Protein AF-A0A914JG99-F1 (afdb_monomer_lite)

Radius of gyration: 20.1 Å; chains: 1; bounding box: 53×36×48 Å

pLDDT: mean 73.22, std 22.07, range [35.34, 98.25]

Foldseek 3Di:
DPPQQLLADLAARPPDDPPDDPPLPFQPPPVPQDDDDDDDPCVPVNVVSCVPPNDDDPPPSGSYPRPDHQFVCQVVCQDPVNCVVVVNDPPDDRDDSDDPVCVVPDDDDDPDCVVVVVVQVVVVPDDDDDDGDCRNNVCHPVVVPPD

Structure (mmCIF, N/CA/C/O backbone):
data_AF-A0A914JG99-F1
#
_entry.id   AF-A0A914JG99-F1
#
loop_
_atom_site.group_PDB
_atom_site.id
_atom_site.type_symbol
_atom_site.label_atom_id
_atom_site.label_alt_id
_atom_site.label_comp_id
_atom_site.label_asym_id
_atom_site.label_entity_id
_atom_site.label_seq_id
_atom_site.pdbx_PDB_ins_code
_atom_site.Cartn_x
_atom_site.Cartn_y
_atom_site.Cartn_z
_atom_site.occupancy
_atom_site.B_iso_or_equiv
_atom_site.auth_seq_id
_atom_site.auth_comp_id
_atom_site.auth_asym_id
_atom_site.auth_atom_id
_atom_site.pdbx_PDB_model_num
ATOM 1 N N . MET A 1 1 ? 11.162 5.899 10.098 1.00 52.78 1 MET A N 1
ATOM 2 C CA . MET A 1 1 ? 10.770 4.502 9.831 1.00 52.78 1 MET A CA 1
ATOM 3 C C . MET A 1 1 ? 11.794 3.588 10.487 1.00 52.78 1 MET A C 1
ATOM 5 O O . MET A 1 1 ? 12.986 3.769 10.242 1.00 52.78 1 MET A O 1
ATOM 9 N N . ALA A 1 2 ? 11.367 2.707 11.395 1.00 57.88 2 ALA A N 1
ATOM 10 C CA . ALA A 1 2 ? 12.278 1.744 12.011 1.00 57.88 2 ALA A CA 1
ATOM 11 C C . ALA A 1 2 ? 12.823 0.795 10.930 1.00 57.88 2 ALA A C 1
ATOM 13 O O . ALA A 1 2 ? 12.134 0.509 9.958 1.00 57.88 2 ALA A O 1
ATOM 14 N N . ASN A 1 3 ? 14.074 0.355 11.069 1.00 63.69 3 ASN A N 1
ATOM 15 C CA . ASN A 1 3 ? 14.719 -0.663 10.225 1.00 63.69 3 ASN A CA 1
ATOM 16 C C . ASN A 1 3 ? 14.911 -0.363 8.725 1.00 63.69 3 ASN A C 1
ATOM 18 O O . ASN A 1 3 ? 15.605 -1.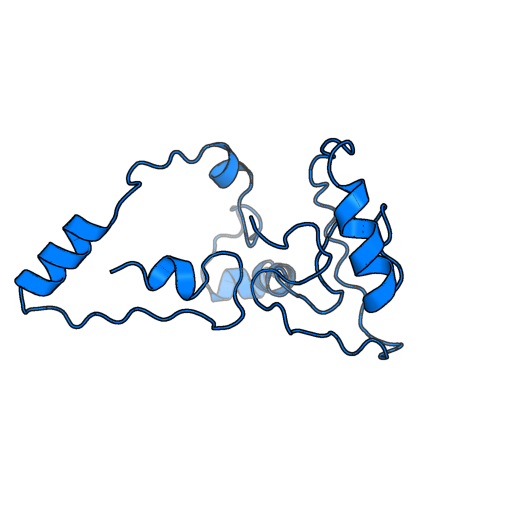115 8.053 1.00 63.69 3 ASN A O 1
ATOM 22 N N . TYR A 1 4 ? 14.444 0.774 8.203 1.00 63.59 4 TYR A N 1
ATOM 23 C CA . TYR A 1 4 ? 14.637 1.123 6.786 1.00 63.59 4 TYR A CA 1
ATOM 24 C C . TYR A 1 4 ? 16.119 1.174 6.359 1.00 63.59 4 TYR A C 1
ATOM 26 O O . TYR A 1 4 ? 16.454 0.881 5.221 1.00 63.59 4 TYR A O 1
ATOM 34 N N . TYR A 1 5 ? 17.032 1.510 7.276 1.00 64.88 5 TYR A N 1
ATOM 35 C CA . TYR A 1 5 ? 18.477 1.591 7.006 1.00 64.88 5 TYR A CA 1
ATOM 36 C C . TYR A 1 5 ? 19.279 0.397 7.543 1.00 64.88 5 TYR A C 1
ATOM 38 O O . TYR A 1 5 ? 20.508 0.443 7.553 1.00 64.88 5 TYR A O 1
ATOM 46 N N . THR A 1 6 ? 18.617 -0.654 8.038 1.00 66.94 6 THR A N 1
ATOM 47 C CA . THR A 1 6 ? 19.290 -1.794 8.687 1.00 66.94 6 THR A CA 1
ATOM 48 C C . THR A 1 6 ? 19.519 -2.976 7.755 1.00 66.94 6 THR A C 1
ATOM 50 O O . THR A 1 6 ? 20.081 -3.973 8.202 1.00 66.94 6 THR A O 1
ATOM 53 N N . GLY A 1 7 ? 19.134 -2.866 6.476 1.00 66.19 7 GLY A N 1
ATOM 54 C CA . GLY A 1 7 ? 19.314 -3.924 5.473 1.00 66.19 7 GLY A CA 1
ATOM 55 C C . GLY A 1 7 ? 18.299 -5.057 5.613 1.00 66.19 7 GLY A C 1
ATOM 56 O O . GLY A 1 7 ? 18.455 -6.110 4.999 1.00 66.19 7 GLY A O 1
ATOM 57 N N . LEU A 1 8 ? 17.316 -4.859 6.491 1.00 72.81 8 LEU A N 1
ATOM 58 C CA . LEU A 1 8 ? 16.201 -5.756 6.720 1.00 72.81 8 LEU A CA 1
ATOM 59 C C . LEU A 1 8 ? 15.000 -5.247 5.929 1.00 72.81 8 LEU A C 1
ATOM 61 O O . LEU A 1 8 ? 14.814 -4.040 5.777 1.00 72.81 8 LEU A O 1
ATOM 65 N N . ASP A 1 9 ? 14.162 -6.178 5.489 1.00 77.50 9 ASP A N 1
ATOM 66 C CA . ASP A 1 9 ? 12.827 -5.856 5.002 1.00 77.50 9 ASP A CA 1
ATOM 67 C C . ASP A 1 9 ? 12.001 -5.292 6.178 1.00 77.50 9 ASP A C 1
ATOM 69 O O . ASP A 1 9 ? 11.778 -6.008 7.160 1.00 77.50 9 ASP A O 1
ATOM 73 N N . PRO A 1 10 ? 11.565 -4.018 6.139 1.00 81.56 10 PRO A N 1
ATOM 74 C CA . PRO A 1 10 ? 10.863 -3.41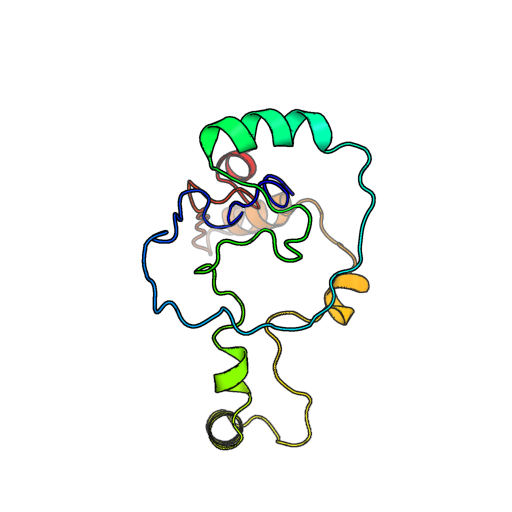1 7.262 1.00 81.56 10 PRO A CA 1
ATOM 75 C C . PRO A 1 10 ? 9.428 -3.935 7.426 1.00 81.56 10 PRO A C 1
ATOM 77 O O . PRO A 1 10 ? 8.888 -3.799 8.525 1.00 81.56 10 PRO A O 1
ATOM 80 N N . TYR A 1 11 ? 8.845 -4.540 6.386 1.00 84.44 11 TYR A N 1
ATOM 81 C CA . TYR A 1 11 ? 7.512 -5.149 6.397 1.00 84.44 11 TYR A CA 1
ATOM 82 C C . TYR A 1 11 ? 7.555 -6.622 6.825 1.00 84.44 11 TYR A C 1
ATOM 84 O O . TYR A 1 11 ? 6.557 -7.147 7.317 1.00 84.44 11 TYR A O 1
ATOM 92 N N . PHE A 1 12 ? 8.708 -7.287 6.675 1.00 83.69 12 PHE A N 1
ATOM 93 C CA . PHE A 1 12 ? 8.914 -8.664 7.121 1.00 83.69 12 PHE A CA 1
ATOM 94 C C . PHE A 1 12 ? 10.338 -8.895 7.663 1.00 83.69 12 PHE A C 1
ATOM 96 O O . PHE A 1 12 ? 11.194 -9.492 7.012 1.00 83.69 12 PHE A O 1
ATOM 103 N N . LEU A 1 13 ? 10.584 -8.490 8.915 1.00 77.38 13 LEU A N 1
ATOM 104 C CA . LEU A 1 13 ? 11.934 -8.461 9.504 1.00 77.38 13 LEU A CA 1
ATOM 105 C C . LEU A 1 13 ? 12.677 -9.803 9.555 1.00 77.38 13 LEU A C 1
ATOM 107 O O . LEU A 1 13 ? 13.909 -9.824 9.549 1.00 77.38 13 LEU A O 1
ATOM 111 N N . TYR A 1 14 ? 11.954 -10.917 9.674 1.00 73.12 14 TYR A N 1
ATOM 112 C CA . TYR A 1 14 ? 12.556 -12.255 9.737 1.00 73.12 14 TYR A CA 1
ATOM 113 C C . TYR A 1 14 ? 12.675 -12.921 8.374 1.00 73.12 14 TYR A C 1
ATOM 115 O O . TYR A 1 14 ? 13.128 -14.067 8.297 1.00 73.12 14 TYR A O 1
ATOM 123 N N . PHE A 1 15 ? 12.295 -12.220 7.305 1.00 70.06 15 PHE A N 1
ATOM 124 C CA . PHE A 1 15 ? 12.477 -12.727 5.965 1.00 70.06 15 PHE A CA 1
ATOM 125 C C . PHE A 1 15 ? 13.967 -12.754 5.636 1.00 70.06 15 PHE A C 1
ATOM 127 O O . PHE A 1 15 ? 14.590 -11.769 5.242 1.00 70.06 15 PHE A O 1
ATOM 134 N N . SER A 1 16 ? 14.559 -13.919 5.864 1.00 60.41 16 SER A N 1
ATOM 135 C CA . SER A 1 16 ? 15.903 -14.229 5.423 1.00 60.41 16 SER A CA 1
ATOM 136 C C . SER A 1 16 ? 15.776 -14.820 4.032 1.00 60.41 16 SER A C 1
ATOM 138 O O . SER A 1 16 ? 15.273 -15.926 3.851 1.00 60.41 16 SER A O 1
ATOM 140 N N . CYS A 1 17 ? 16.225 -14.070 3.031 1.00 59.62 17 CYS A N 1
ATOM 141 C CA . CYS A 1 17 ? 16.495 -14.673 1.737 1.00 59.62 17 CYS A CA 1
ATOM 142 C C . CYS A 1 17 ? 17.468 -15.829 1.939 1.00 59.62 17 CYS A C 1
ATOM 144 O O . CYS A 1 17 ? 18.463 -15.671 2.651 1.00 59.62 17 CYS A O 1
ATOM 146 N N . TYR A 1 18 ? 17.206 -16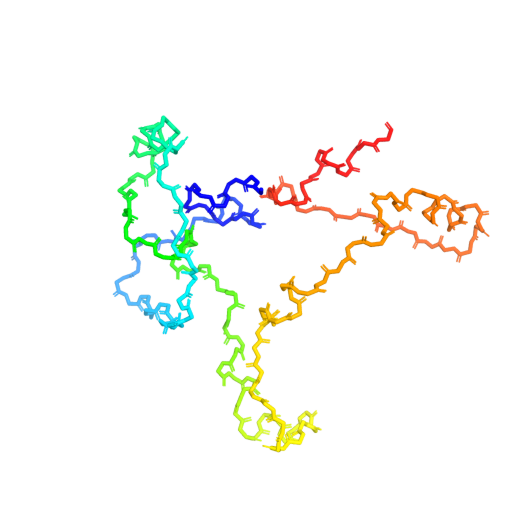.971 1.304 1.00 52.25 18 TYR A N 1
ATOM 147 C CA . TYR A 1 18 ? 18.203 -18.028 1.198 1.00 52.25 18 TYR A CA 1
ATOM 148 C C . TYR A 1 18 ? 19.442 -17.425 0.527 1.00 52.25 18 TYR A C 1
ATOM 150 O O . TYR A 1 18 ? 19.424 -17.124 -0.663 1.00 52.25 18 TYR A O 1
ATOM 158 N N . LEU A 1 19 ? 20.507 -17.212 1.302 1.00 46.12 19 LEU A N 1
ATOM 159 C CA . LEU A 1 19 ? 21.758 -16.595 0.846 1.00 46.12 19 LEU A CA 1
ATOM 160 C C . LEU A 1 19 ? 22.537 -17.477 -0.155 1.00 46.12 19 LEU A C 1
ATOM 162 O O . LEU A 1 19 ? 23.603 -17.073 -0.610 1.00 46.12 19 LEU A O 1
ATOM 166 N N . ASP A 1 20 ? 21.989 -18.637 -0.534 1.00 42.47 20 ASP A N 1
ATOM 167 C CA . ASP A 1 20 ? 22.711 -19.720 -1.205 1.00 42.47 20 ASP A CA 1
ATOM 168 C C . ASP A 1 20 ? 22.104 -20.165 -2.550 1.00 42.47 20 ASP A C 1
ATOM 170 O O . ASP A 1 20 ? 22.320 -21.302 -2.970 1.00 42.47 20 ASP A O 1
ATOM 174 N N . GLN A 1 21 ? 21.358 -19.319 -3.272 1.00 41.62 21 GLN A N 1
ATOM 175 C CA . GLN A 1 21 ? 20.992 -19.652 -4.659 1.00 41.62 21 GLN A CA 1
ATOM 176 C C . GLN A 1 21 ? 21.926 -18.960 -5.668 1.00 41.62 21 GLN A C 1
ATOM 178 O O . GLN A 1 21 ? 21.813 -17.749 -5.857 1.00 41.62 21 GLN A O 1
ATOM 183 N N . PRO A 1 22 ? 22.822 -19.705 -6.354 1.00 43.81 22 PRO A N 1
ATOM 184 C CA . PRO A 1 22 ? 23.712 -19.150 -7.380 1.00 43.81 22 PRO A CA 1
ATOM 185 C C . PRO A 1 22 ? 22.971 -18.682 -8.646 1.00 43.81 22 PRO A C 1
ATOM 187 O O . PRO A 1 22 ? 23.551 -17.947 -9.437 1.00 43.81 22 PRO A O 1
ATOM 190 N N . ASP A 1 23 ? 21.694 -19.054 -8.795 1.00 44.56 23 ASP A N 1
ATOM 191 C CA . ASP A 1 23 ? 20.835 -18.744 -9.948 1.00 44.56 23 ASP A CA 1
ATOM 192 C C . ASP A 1 23 ? 19.611 -17.881 -9.584 1.00 44.56 23 ASP A C 1
ATOM 194 O O . ASP A 1 23 ? 18.637 -17.818 -10.337 1.00 44.56 23 ASP A O 1
ATOM 198 N N . GLY A 1 24 ? 19.632 -17.197 -8.435 1.00 43.78 24 GLY A N 1
ATOM 199 C CA . GLY A 1 24 ? 18.611 -16.202 -8.113 1.00 43.78 24 GLY A CA 1
ATOM 200 C C . GLY A 1 24 ? 18.680 -15.075 -9.138 1.00 43.78 24 GLY A C 1
ATOM 201 O O . GLY A 1 24 ? 19.597 -14.257 -9.091 1.00 43.78 24 GLY A O 1
ATOM 202 N N . THR A 1 25 ? 17.753 -15.070 -10.098 1.00 38.28 25 THR A N 1
ATOM 203 C CA . THR A 1 25 ? 17.599 -14.021 -11.109 1.00 38.28 25 THR A CA 1
ATOM 204 C C . THR A 1 25 ? 17.820 -12.670 -10.455 1.00 38.28 25 THR A C 1
ATOM 206 O O . THR A 1 25 ? 17.094 -12.333 -9.520 1.00 38.28 25 THR A O 1
ATOM 209 N N . ASN A 1 26 ? 18.845 -11.942 -10.917 1.00 42.47 26 ASN A N 1
ATOM 210 C CA . ASN A 1 26 ? 19.162 -10.602 -10.434 1.00 42.47 26 ASN A CA 1
ATOM 211 C C . ASN A 1 26 ? 17.851 -9.839 -10.212 1.00 42.47 26 ASN A C 1
ATOM 213 O O . ASN A 1 26 ? 17.057 -9.794 -11.163 1.00 42.47 26 ASN A O 1
ATOM 217 N N . PRO A 1 27 ? 17.605 -9.262 -9.017 1.00 41.88 27 PRO A N 1
ATOM 218 C CA . PRO A 1 27 ? 16.462 -8.383 -8.844 1.00 41.88 27 PRO A CA 1
ATOM 219 C C . PRO A 1 27 ? 16.533 -7.388 -9.992 1.00 41.88 27 PRO A C 1
ATOM 221 O O . PRO A 1 27 ? 17.605 -6.828 -10.256 1.00 41.88 27 PRO A O 1
ATOM 224 N N . LEU A 1 28 ? 15.439 -7.282 -10.752 1.00 35.34 28 LEU A N 1
ATOM 225 C CA . LEU A 1 28 ? 15.332 -6.333 -11.847 1.00 35.34 28 LEU A CA 1
ATOM 226 C C . LEU A 1 28 ? 15.886 -5.013 -11.322 1.00 35.34 28 LEU A C 1
ATOM 228 O O . LEU A 1 28 ? 15.358 -4.447 -10.368 1.00 35.34 28 LEU A O 1
ATOM 232 N N . SER A 1 29 ? 17.022 -4.604 -11.888 1.00 38.03 29 SER A N 1
ATOM 233 C CA . SER A 1 29 ? 17.692 -3.349 -11.587 1.00 38.03 29 SER A CA 1
ATOM 234 C C . SER A 1 29 ? 16.748 -2.242 -12.032 1.00 38.03 29 SER A C 1
ATOM 236 O O . SER A 1 29 ? 16.821 -1.747 -13.157 1.00 38.03 29 SER A O 1
ATOM 238 N N . ASN A 1 30 ? 15.777 -1.922 -11.181 1.00 37.78 30 ASN A N 1
ATOM 239 C CA . ASN A 1 30 ? 14.891 -0.805 -11.390 1.00 37.78 30 ASN A CA 1
ATOM 240 C C . ASN A 1 30 ? 15.730 0.419 -11.035 1.00 37.78 30 ASN A C 1
ATOM 242 O O . ASN A 1 30 ? 15.987 0.726 -9.873 1.00 37.78 30 ASN A O 1
ATOM 246 N N . THR A 1 31 ? 16.245 1.076 -12.069 1.00 37.75 31 THR A N 1
ATOM 247 C CA . THR A 1 31 ? 17.149 2.232 -12.021 1.00 37.75 31 THR A CA 1
ATOM 248 C C . THR A 1 31 ? 16.465 3.511 -11.530 1.00 37.75 31 THR A C 1
ATOM 250 O O . THR A 1 31 ? 16.903 4.618 -11.857 1.00 37.75 31 THR A O 1
ATOM 253 N N . ASN A 1 32 ? 15.429 3.389 -10.699 1.00 38.97 32 ASN A N 1
ATOM 254 C CA . ASN A 1 32 ? 14.839 4.514 -9.997 1.00 38.97 32 ASN A CA 1
ATOM 255 C C . ASN A 1 32 ? 15.848 4.979 -8.944 1.00 38.97 32 ASN A C 1
ATOM 257 O O . ASN A 1 32 ? 15.935 4.457 -7.837 1.00 38.97 32 ASN A O 1
ATOM 261 N N . LYS A 1 33 ? 16.689 5.936 -9.344 1.00 36.22 33 LYS A N 1
ATOM 262 C CA . LYS A 1 33 ? 17.666 6.609 -8.489 1.00 36.22 33 LYS A CA 1
ATOM 263 C C . LYS A 1 33 ? 16.931 7.280 -7.325 1.00 36.22 33 LYS A C 1
ATOM 265 O O . LYS A 1 33 ? 16.445 8.396 -7.472 1.00 36.22 33 LYS A O 1
ATOM 270 N N . ILE A 1 34 ? 16.886 6.620 -6.172 1.00 40.09 34 ILE A N 1
ATOM 271 C CA . ILE A 1 34 ? 16.448 7.232 -4.913 1.00 40.09 34 ILE A CA 1
ATOM 272 C C . ILE A 1 34 ? 17.472 8.326 -4.524 1.00 40.09 34 ILE A C 1
ATOM 274 O O . ILE A 1 34 ? 18.681 8.119 -4.715 1.00 40.09 34 ILE A O 1
ATOM 278 N N . PRO A 1 35 ? 17.051 9.509 -4.026 1.00 36.22 35 PRO A N 1
ATOM 279 C CA . PRO A 1 35 ? 17.966 10.608 -3.732 1.00 36.22 35 PRO A CA 1
ATOM 280 C C . PRO A 1 35 ? 18.950 10.233 -2.614 1.00 36.22 35 PRO A C 1
ATOM 282 O O . PRO A 1 35 ? 18.575 9.697 -1.574 1.00 36.22 35 PRO A O 1
ATOM 285 N N . LYS A 1 36 ? 20.238 10.531 -2.820 1.00 36.19 36 LYS A N 1
ATOM 286 C CA . LYS A 1 36 ? 21.304 10.300 -1.833 1.00 36.19 36 LYS A CA 1
ATOM 287 C C . LYS A 1 36 ? 21.128 11.245 -0.635 1.00 36.19 36 LYS A C 1
ATOM 289 O O . LYS A 1 36 ? 21.389 12.436 -0.783 1.00 36.19 36 LYS A O 1
ATOM 294 N N . TYR A 1 37 ? 20.781 10.724 0.545 1.00 38.34 37 TYR A N 1
ATOM 295 C CA . TYR A 1 37 ? 20.752 11.503 1.793 1.00 38.34 37 TYR A CA 1
ATOM 296 C C . TYR A 1 37 ? 21.925 11.201 2.747 1.00 38.34 37 TYR A C 1
ATOM 298 O O . TYR A 1 37 ? 22.607 10.182 2.653 1.00 38.34 37 TYR A O 1
ATOM 306 N N . SER A 1 38 ? 22.192 12.198 3.598 1.00 38.91 38 SER A N 1
ATOM 307 C CA . SER A 1 38 ? 23.436 12.497 4.324 1.00 38.91 38 SER A CA 1
ATOM 308 C C . SER A 1 38 ? 23.890 11.440 5.346 1.00 38.91 38 SER A C 1
ATOM 310 O O . SER A 1 38 ? 23.098 10.910 6.119 1.00 38.91 38 SER A O 1
ATOM 312 N N . LYS A 1 39 ? 25.207 11.191 5.380 1.00 45.41 39 LYS A N 1
ATOM 313 C CA . LYS A 1 39 ? 25.908 10.065 6.032 1.00 45.41 39 LYS A CA 1
ATOM 314 C C . LYS A 1 39 ? 26.260 10.242 7.521 1.00 45.41 39 LYS A C 1
ATOM 316 O O . LYS A 1 39 ? 27.080 9.486 8.025 1.00 45.41 39 LYS A O 1
ATOM 321 N N . ASN A 1 40 ? 25.709 11.213 8.247 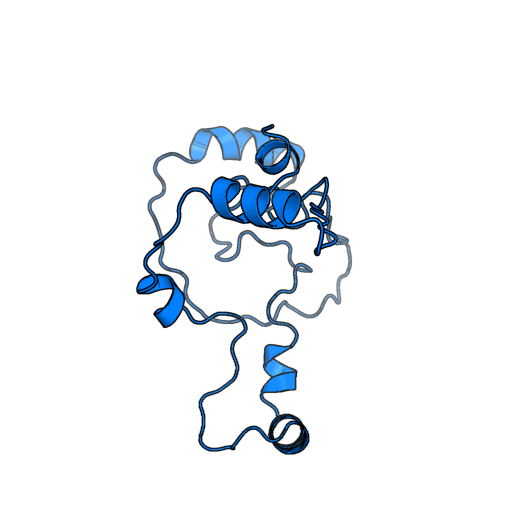1.00 43.25 40 ASN A N 1
ATOM 322 C CA . ASN A 1 40 ? 26.411 11.688 9.454 1.00 43.25 40 ASN A CA 1
ATOM 323 C C . ASN A 1 40 ? 25.886 11.181 10.814 1.00 43.25 40 ASN A C 1
ATOM 325 O O . ASN A 1 40 ? 26.427 11.582 11.839 1.00 43.25 40 ASN A O 1
ATOM 329 N N . SER A 1 41 ? 24.890 10.287 10.870 1.00 41.75 41 SER A N 1
ATOM 330 C CA . SER A 1 41 ? 24.352 9.763 12.148 1.00 41.75 41 SER A CA 1
ATOM 331 C C . SER A 1 41 ? 24.204 8.232 12.233 1.00 41.75 41 SER A C 1
ATOM 333 O O . SER A 1 41 ? 23.730 7.719 13.244 1.00 41.75 41 SER A O 1
ATOM 335 N N . ILE A 1 42 ? 24.650 7.482 11.216 1.00 48.59 42 ILE A N 1
ATOM 336 C CA . ILE A 1 42 ? 24.369 6.036 11.053 1.00 48.59 42 ILE A CA 1
ATOM 337 C C . ILE A 1 42 ? 25.584 5.149 11.434 1.00 48.59 42 ILE A C 1
ATOM 339 O O . ILE A 1 42 ? 25.524 3.924 11.393 1.00 48.59 42 ILE A O 1
ATOM 343 N N . ASP A 1 43 ? 26.708 5.719 11.875 1.00 49.66 43 ASP A N 1
ATOM 344 C CA . ASP A 1 43 ? 27.946 4.936 12.056 1.00 49.66 43 ASP A CA 1
ATOM 345 C C . ASP A 1 43 ? 27.931 3.969 13.256 1.00 49.66 43 ASP A C 1
ATOM 347 O O . ASP A 1 43 ? 28.561 2.906 13.212 1.00 49.66 43 ASP A O 1
ATOM 351 N N . PHE A 1 44 ? 27.194 4.278 14.329 1.00 46.91 44 PHE A N 1
ATOM 352 C CA . PHE A 1 44 ? 27.230 3.456 15.546 1.00 46.91 44 PHE A CA 1
ATOM 353 C C . PHE A 1 44 ? 26.371 2.185 15.439 1.00 46.91 44 PHE A C 1
ATOM 355 O O . PHE A 1 44 ? 26.797 1.105 15.856 1.00 46.91 44 PHE A O 1
ATOM 362 N N . GLN A 1 45 ? 25.190 2.280 14.821 1.00 48.56 45 GLN A N 1
ATOM 363 C CA . GLN A 1 45 ? 24.277 1.141 14.653 1.00 48.56 45 GLN A CA 1
ATOM 364 C C . GLN A 1 45 ? 24.783 0.144 13.595 1.00 48.56 45 GLN A C 1
ATOM 366 O O . GLN A 1 45 ? 24.679 -1.071 13.785 1.00 48.56 45 GLN A O 1
ATOM 371 N N . ILE A 1 46 ? 25.446 0.636 12.540 1.00 51.00 46 ILE A N 1
ATOM 372 C CA . ILE A 1 46 ? 26.044 -0.194 11.481 1.00 51.00 46 ILE A CA 1
ATOM 373 C C . ILE A 1 46 ? 27.125 -1.135 12.031 1.00 51.00 46 ILE A C 1
ATOM 375 O O . ILE A 1 46 ? 27.239 -2.279 11.585 1.00 51.00 46 ILE A O 1
ATOM 379 N N . LYS A 1 47 ? 27.922 -0.701 13.017 1.00 49.75 47 LYS A N 1
ATOM 380 C CA . LYS A 1 47 ? 29.027 -1.513 13.557 1.00 49.75 47 LYS A CA 1
ATOM 381 C C . LYS A 1 47 ? 28.535 -2.767 14.287 1.00 49.75 47 LYS A C 1
ATOM 383 O O . LYS A 1 47 ? 29.192 -3.806 14.221 1.00 49.75 47 LYS A O 1
ATOM 388 N N . HIS A 1 48 ? 27.384 -2.687 14.956 1.00 50.41 48 HIS A N 1
ATOM 389 C CA . HIS A 1 48 ? 26.807 -3.823 15.679 1.00 50.41 48 HIS A CA 1
ATOM 390 C C . HIS A 1 48 ? 26.121 -4.817 14.729 1.00 50.41 48 HIS A C 1
ATOM 392 O O . HIS A 1 48 ? 26.286 -6.027 14.882 1.00 50.41 48 HIS A O 1
ATOM 398 N N . LEU A 1 49 ? 25.438 -4.308 13.697 1.00 48.97 49 LEU A N 1
ATOM 399 C CA . LEU A 1 49 ? 24.758 -5.116 12.679 1.00 48.97 49 LEU A CA 1
ATOM 400 C C . LEU A 1 49 ? 25.746 -5.834 11.743 1.00 48.97 49 LEU A C 1
ATOM 402 O O . LEU A 1 49 ? 25.591 -7.032 11.508 1.00 48.97 49 LEU A O 1
ATOM 406 N N . LYS A 1 50 ? 26.841 -5.172 11.329 1.00 50.41 50 LYS A N 1
ATOM 407 C CA . LYS A 1 50 ? 27.934 -5.787 10.541 1.00 50.41 50 LYS A CA 1
ATOM 408 C C . LYS A 1 50 ? 28.544 -7.018 11.211 1.00 50.41 50 LYS A C 1
ATOM 410 O O . LYS A 1 50 ? 28.984 -7.936 10.525 1.00 50.41 50 LYS A O 1
ATOM 415 N N . ARG A 1 51 ? 28.586 -7.041 12.548 1.00 52.50 51 ARG A N 1
ATOM 416 C CA . ARG A 1 51 ? 29.167 -8.152 13.316 1.00 52.50 51 ARG A CA 1
ATOM 417 C C . ARG A 1 51 ? 28.250 -9.379 13.372 1.00 52.50 51 ARG A C 1
ATOM 419 O O . ARG A 1 51 ? 28.743 -10.465 13.650 1.00 52.50 51 ARG A O 1
ATOM 426 N N . ARG A 1 52 ? 26.942 -9.210 13.139 1.00 51.00 52 ARG A N 1
ATOM 427 C CA . ARG A 1 52 ? 25.933 -10.273 13.283 1.00 51.00 52 ARG A CA 1
ATOM 428 C C . ARG A 1 52 ? 25.357 -10.760 11.948 1.00 51.00 52 ARG A C 1
ATOM 430 O O . ARG A 1 52 ? 25.014 -11.930 11.867 1.00 51.00 52 ARG A O 1
ATOM 437 N N . PHE A 1 53 ? 25.296 -9.905 10.921 1.00 54.84 53 PHE A N 1
ATOM 438 C CA . PHE A 1 53 ? 24.584 -10.186 9.662 1.00 54.84 53 PHE A CA 1
ATOM 439 C C . PHE A 1 53 ? 25.450 -10.127 8.389 1.00 54.84 53 PHE A C 1
ATOM 441 O O . PHE A 1 53 ? 24.929 -10.218 7.284 1.00 54.84 53 PHE A O 1
ATOM 448 N N . GLY A 1 54 ? 26.777 -10.016 8.507 1.00 45.84 54 GLY A N 1
ATOM 449 C CA . GLY A 1 54 ? 27.655 -9.948 7.334 1.00 45.84 54 GLY A CA 1
ATOM 450 C C . GLY A 1 54 ? 27.672 -8.569 6.659 1.00 45.84 54 GLY A C 1
ATOM 451 O O . GLY A 1 54 ? 27.122 -7.594 7.168 1.00 45.84 54 GLY A O 1
ATOM 452 N N . LYS A 1 55 ? 28.439 -8.456 5.567 1.00 44.75 55 LYS A N 1
ATOM 453 C CA . LYS A 1 55 ? 28.871 -7.187 4.953 1.00 44.75 55 LYS A CA 1
ATOM 454 C C . LYS A 1 55 ? 27.687 -6.303 4.536 1.00 44.75 55 LYS A C 1
ATOM 456 O O . LYS A 1 55 ? 27.034 -6.573 3.540 1.00 44.75 55 LYS A O 1
ATOM 461 N N . PHE A 1 56 ? 27.509 -5.189 5.240 1.00 49.12 56 PHE A N 1
ATOM 462 C CA . PHE A 1 56 ? 26.714 -4.060 4.763 1.00 49.12 56 PHE A CA 1
ATOM 463 C C . PHE A 1 56 ? 27.496 -3.329 3.666 1.00 49.12 56 PHE A C 1
ATOM 465 O O . PHE A 1 56 ? 28.532 -2.719 3.970 1.00 49.12 56 PHE A O 1
ATOM 472 N N . ASP A 1 57 ? 27.053 -3.426 2.412 1.00 44.19 57 ASP A N 1
ATOM 473 C CA . ASP A 1 57 ? 27.602 -2.606 1.335 1.00 44.19 57 ASP A CA 1
ATOM 474 C C . ASP A 1 57 ? 26.997 -1.202 1.425 1.00 44.19 57 ASP A C 1
ATOM 476 O O . ASP A 1 57 ? 25.803 -0.990 1.237 1.00 44.19 57 ASP A O 1
ATOM 480 N N . ASN A 1 58 ? 27.843 -0.214 1.707 1.00 44.88 58 ASN A N 1
ATOM 481 C CA . ASN A 1 58 ? 27.442 1.191 1.765 1.00 44.88 58 ASN A CA 1
ATOM 482 C C . ASN A 1 58 ? 27.041 1.756 0.380 1.00 44.88 58 ASN A C 1
ATOM 484 O O . ASN A 1 58 ? 26.649 2.921 0.298 1.00 44.88 58 ASN A O 1
ATOM 488 N N . ASN A 1 59 ? 27.182 0.971 -0.697 1.00 42.56 59 ASN A N 1
ATOM 489 C CA . ASN A 1 59 ? 26.721 1.288 -2.049 1.00 42.56 59 ASN A CA 1
ATOM 490 C C . ASN A 1 59 ? 25.378 0.635 -2.415 1.00 42.56 59 ASN A C 1
ATOM 492 O O . ASN A 1 59 ? 24.888 0.867 -3.524 1.00 42.56 59 ASN A O 1
ATOM 496 N N . GLN A 1 60 ? 24.769 -0.154 -1.522 1.00 43.97 60 GLN A N 1
ATOM 497 C CA . GLN A 1 60 ? 23.450 -0.729 -1.766 1.00 43.97 60 GLN A CA 1
ATOM 498 C C . GLN A 1 60 ? 22.404 0.390 -1.705 1.00 43.97 60 GLN A C 1
ATOM 500 O O . GLN A 1 60 ? 22.074 0.928 -0.653 1.00 43.97 60 GLN A O 1
ATOM 505 N N . THR A 1 61 ? 21.929 0.782 -2.885 1.00 47.75 61 THR A N 1
ATOM 506 C CA . THR A 1 61 ? 20.892 1.807 -3.084 1.00 47.75 61 THR A CA 1
ATOM 507 C C . THR A 1 61 ? 19.495 1.308 -2.722 1.00 47.75 61 THR A C 1
ATOM 509 O O . THR A 1 61 ? 18.572 2.113 -2.665 1.00 47.75 61 THR A O 1
ATOM 512 N N . ASN A 1 62 ? 19.363 0.013 -2.423 1.00 52.19 62 ASN A N 1
ATOM 513 C CA . ASN A 1 62 ? 18.158 -0.603 -1.896 1.00 52.19 62 ASN A CA 1
ATOM 514 C C . ASN A 1 62 ? 18.525 -1.373 -0.614 1.00 52.19 62 ASN A C 1
ATOM 516 O O . ASN A 1 62 ? 19.269 -2.350 -0.706 1.00 52.19 62 ASN A O 1
ATOM 520 N N . PRO A 1 63 ? 18.038 -0.963 0.572 1.00 54.66 63 PRO A N 1
ATOM 521 C CA . PRO A 1 63 ? 18.303 -1.634 1.853 1.00 54.66 63 PRO A CA 1
ATOM 522 C C . PRO A 1 63 ? 17.508 -2.943 2.010 1.00 54.66 63 PRO A C 1
ATOM 524 O O . PRO A 1 63 ? 17.355 -3.467 3.107 1.00 54.66 63 PRO A O 1
ATOM 527 N N . LEU A 1 64 ? 16.962 -3.439 0.908 1.00 60.69 64 LEU A N 1
ATOM 528 C CA . LEU A 1 64 ? 15.990 -4.503 0.836 1.00 60.69 64 LEU A CA 1
ATOM 529 C C . LEU A 1 64 ? 16.704 -5.809 0.436 1.00 60.69 64 LEU A C 1
ATOM 531 O O . LEU A 1 64 ? 17.551 -5.777 -0.466 1.00 60.69 64 LEU A O 1
ATOM 535 N N . PRO A 1 65 ? 16.426 -6.948 1.101 1.00 63.00 65 PRO A N 1
ATOM 536 C CA . PRO A 1 65 ? 17.024 -8.236 0.747 1.00 63.00 65 PRO A CA 1
ATOM 537 C C . PRO A 1 65 ? 16.838 -8.584 -0.743 1.00 63.00 65 PRO A C 1
ATOM 539 O O . PRO A 1 65 ? 15.830 -8.228 -1.341 1.00 63.00 65 PRO A O 1
ATOM 542 N N . ALA A 1 66 ? 17.767 -9.315 -1.370 1.00 61.47 66 ALA A N 1
ATOM 543 C CA . ALA A 1 66 ? 17.726 -9.573 -2.823 1.00 61.47 66 ALA A CA 1
ATOM 544 C C . ALA A 1 66 ? 16.461 -10.309 -3.319 1.00 61.47 66 ALA A C 1
ATOM 546 O O . ALA A 1 66 ? 16.105 -10.180 -4.484 1.00 61.47 66 ALA A O 1
ATOM 547 N N . CYS A 1 67 ? 15.801 -11.063 -2.438 1.00 66.38 67 CYS A N 1
ATOM 548 C CA . CYS A 1 67 ? 14.532 -11.752 -2.687 1.00 66.38 67 CYS A CA 1
ATOM 549 C C . CYS A 1 67 ? 13.308 -10.990 -2.152 1.00 66.38 67 CYS A C 1
ATOM 551 O O . CYS A 1 67 ? 12.200 -11.521 -2.153 1.00 66.38 67 CYS A O 1
ATOM 553 N N . SER A 1 68 ? 13.500 -9.781 -1.623 1.00 68.12 68 SER A N 1
ATOM 554 C CA . SER A 1 68 ? 12.383 -8.899 -1.308 1.00 68.12 68 SER A CA 1
ATOM 555 C C . SER A 1 68 ? 11.962 -8.198 -2.595 1.00 68.12 68 SER A C 1
ATOM 557 O O . SER A 1 68 ? 12.762 -7.613 -3.329 1.00 68.12 68 SER A O 1
ATOM 559 N N . HIS A 1 69 ? 10.691 -8.363 -2.902 1.00 72.06 69 HIS A N 1
ATOM 560 C CA . HIS A 1 69 ? 10.162 -8.255 -4.241 1.00 72.06 69 HIS A CA 1
ATOM 561 C C . HIS A 1 69 ? 8.900 -7.394 -4.176 1.00 72.06 69 HIS A C 1
ATOM 563 O O . HIS A 1 69 ? 7.822 -7.870 -3.830 1.00 72.06 69 HIS A O 1
ATOM 569 N N . TYR A 1 70 ? 9.049 -6.096 -4.448 1.00 76.00 70 TYR A N 1
ATOM 570 C CA . TYR A 1 70 ? 7.948 -5.123 -4.351 1.00 76.00 70 TYR A CA 1
ATOM 571 C C . TYR A 1 70 ? 7.455 -4.631 -5.715 1.00 76.00 70 TYR A C 1
ATOM 573 O O . TYR A 1 70 ? 6.383 -4.047 -5.801 1.00 76.00 70 TYR A O 1
ATOM 581 N N . ASP A 1 71 ? 8.209 -4.906 -6.784 1.00 80.19 71 ASP A N 1
ATOM 582 C CA . ASP A 1 71 ? 7.921 -4.460 -8.154 1.00 80.19 71 ASP A CA 1
ATOM 583 C C . ASP A 1 71 ? 7.709 -5.628 -9.134 1.00 80.19 71 ASP A C 1
ATOM 585 O O . ASP A 1 71 ? 7.689 -5.439 -10.351 1.00 80.19 71 ASP A O 1
ATOM 589 N N . ASP A 1 72 ? 7.514 -6.847 -8.632 1.00 79.38 72 ASP A N 1
ATOM 590 C CA . ASP A 1 72 ? 7.430 -8.067 -9.450 1.00 79.38 72 ASP A CA 1
ATOM 591 C C . ASP A 1 72 ? 6.326 -8.019 -10.503 1.00 79.38 72 ASP A C 1
ATOM 593 O O . ASP A 1 72 ? 6.450 -8.562 -11.604 1.00 79.38 72 ASP A O 1
ATOM 597 N N . MET A 1 73 ? 5.234 -7.329 -10.180 1.00 85.69 73 MET A N 1
ATOM 598 C CA . MET A 1 73 ? 4.098 -7.195 -11.079 1.00 85.69 73 MET A CA 1
ATOM 599 C C . MET A 1 73 ? 4.283 -6.095 -12.122 1.00 85.69 73 MET A C 1
ATOM 601 O O . MET A 1 73 ? 3.539 -6.080 -13.101 1.00 85.69 73 MET A O 1
ATOM 605 N N . VAL A 1 74 ? 5.275 -5.207 -11.985 1.00 91.00 74 VAL A N 1
ATOM 606 C CA . VAL A 1 74 ? 5.444 -4.050 -12.879 1.00 91.00 74 VAL A CA 1
ATOM 607 C C . VAL A 1 74 ? 5.660 -4.490 -14.322 1.00 91.00 74 VAL A C 1
ATOM 609 O O . VAL A 1 74 ? 5.017 -3.961 -15.231 1.00 91.00 74 VAL A O 1
ATOM 612 N N . THR A 1 75 ? 6.522 -5.480 -14.560 1.00 92.25 75 THR A N 1
ATOM 613 C CA . THR A 1 75 ? 6.761 -5.996 -15.915 1.00 92.25 75 THR A CA 1
ATOM 614 C C . THR A 1 75 ? 5.508 -6.650 -16.491 1.00 92.25 75 THR A C 1
ATOM 616 O O . THR A 1 75 ? 5.167 -6.407 -17.648 1.00 92.25 75 THR A O 1
ATOM 619 N N . TRP A 1 76 ? 4.800 -7.452 -15.690 1.00 94.25 76 TRP A N 1
ATOM 620 C CA . TRP A 1 76 ? 3.608 -8.172 -16.138 1.00 94.25 76 TRP A CA 1
ATOM 621 C C . TRP A 1 76 ? 2.440 -7.224 -16.443 1.00 94.25 76 TRP A C 1
ATOM 623 O O . TRP A 1 76 ? 1.890 -7.275 -17.544 1.00 94.25 76 TRP A O 1
ATOM 633 N N . LEU A 1 77 ? 2.131 -6.296 -15.532 1.00 96.25 77 LEU A N 1
ATOM 634 C CA . LEU A 1 77 ? 1.055 -5.306 -15.676 1.00 96.25 77 LEU A CA 1
ATOM 635 C C . LEU A 1 77 ? 1.298 -4.308 -16.814 1.00 96.25 77 LEU A C 1
ATOM 637 O O . LEU A 1 77 ? 0.351 -3.701 -17.311 1.00 96.25 77 LEU A O 1
ATOM 641 N N . ASN A 1 78 ? 2.545 -4.139 -17.264 1.00 96.19 78 ASN A N 1
ATOM 642 C CA . ASN A 1 78 ? 2.867 -3.265 -18.391 1.00 96.19 78 ASN A CA 1
ATOM 643 C C . ASN A 1 78 ? 2.812 -3.929 -19.768 1.00 96.19 78 ASN A C 1
ATOM 645 O O . ASN A 1 78 ? 2.945 -3.233 -20.780 1.00 96.19 78 ASN A O 1
ATOM 649 N N . ARG A 1 79 ? 2.572 -5.242 -19.850 1.00 96.62 79 ARG A N 1
ATOM 650 C CA . ARG A 1 79 ? 2.377 -5.894 -21.147 1.00 96.62 79 ARG A CA 1
ATOM 651 C C . ARG A 1 79 ? 1.086 -5.402 -21.806 1.00 96.62 79 ARG A C 1
ATOM 653 O O . ARG A 1 79 ? 0.059 -5.233 -21.153 1.00 96.62 79 ARG A O 1
ATOM 660 N N . ARG A 1 80 ? 1.124 -5.193 -23.127 1.00 97.25 80 ARG A N 1
ATOM 661 C CA . ARG A 1 80 ? -0.026 -4.673 -23.894 1.00 97.25 80 ARG A CA 1
ATOM 662 C C . ARG A 1 80 ? -1.236 -5.597 -23.843 1.00 97.25 80 ARG A C 1
ATOM 664 O O . ARG A 1 80 ? -2.357 -5.109 -23.766 1.00 97.25 80 ARG A O 1
ATOM 671 N N . ASP A 1 81 ? -1.010 -6.903 -23.902 1.00 97.69 81 ASP A N 1
ATOM 672 C CA . ASP A 1 81 ? -2.066 -7.910 -23.819 1.00 97.69 81 ASP A CA 1
ATOM 673 C C . ASP A 1 81 ? -2.713 -7.924 -22.430 1.00 97.69 81 ASP A C 1
ATOM 675 O O . ASP A 1 81 ? -3.936 -7.899 -22.341 1.00 97.69 81 ASP A O 1
ATOM 679 N N . VAL A 1 82 ? -1.913 -7.842 -21.361 1.00 98.00 82 VAL A N 1
ATOM 680 C CA . VAL A 1 82 ? -2.410 -7.728 -19.981 1.00 98.00 82 VAL A CA 1
ATOM 681 C C . VAL A 1 82 ? -3.212 -6.443 -19.800 1.00 98.00 82 VAL A C 1
ATOM 683 O O . VAL A 1 82 ? -4.372 -6.522 -19.408 1.00 98.00 82 VAL A O 1
ATOM 686 N N . LYS A 1 83 ? -2.660 -5.276 -20.170 1.00 98.00 83 LYS A N 1
ATOM 687 C CA . LYS A 1 83 ? -3.383 -3.990 -20.128 1.00 98.00 83 LYS A CA 1
ATOM 688 C C . LYS A 1 83 ? -4.717 -4.066 -20.870 1.00 98.00 83 LYS A C 1
ATOM 690 O O . LYS A 1 83 ? -5.734 -3.635 -20.339 1.00 98.00 83 LYS A O 1
ATOM 695 N N . SER A 1 84 ? -4.724 -4.659 -22.064 1.00 97.56 84 SER A N 1
ATOM 696 C CA . SER A 1 84 ? -5.945 -4.812 -22.865 1.00 97.56 84 SER A CA 1
ATOM 697 C C . SER A 1 84 ? -6.966 -5.732 -22.185 1.00 97.56 84 SER A C 1
ATOM 699 O O . SER A 1 84 ? -8.150 -5.411 -22.175 1.00 97.56 84 SER A O 1
ATOM 701 N N . ALA A 1 85 ? -6.516 -6.833 -21.574 1.00 98.25 85 ALA A N 1
ATOM 702 C CA . ALA A 1 85 ? -7.373 -7.791 -20.875 1.00 98.25 85 ALA A CA 1
ATOM 703 C C . ALA A 1 85 ? -8.042 -7.207 -19.618 1.00 98.25 85 ALA A C 1
ATOM 705 O O . ALA A 1 85 ? -9.169 -7.580 -19.304 1.00 98.25 85 ALA A O 1
ATOM 706 N N . ILE A 1 86 ? -7.378 -6.277 -18.920 1.00 97.69 86 ILE A N 1
ATOM 707 C CA . ILE A 1 86 ? -7.946 -5.550 -17.768 1.00 97.69 86 ILE A CA 1
ATOM 708 C C . ILE A 1 86 ? -8.512 -4.172 -18.142 1.00 97.69 86 ILE A C 1
ATOM 710 O O . ILE A 1 86 ? -8.759 -3.344 -17.268 1.00 97.69 86 ILE A O 1
ATOM 714 N N . HIS A 1 87 ? -8.727 -3.925 -19.437 1.00 97.88 87 HIS A N 1
ATOM 715 C CA . HIS A 1 87 ? -9.328 -2.702 -19.978 1.00 97.88 87 HIS A CA 1
ATOM 716 C C . HIS A 1 87 ? -8.596 -1.395 -19.614 1.00 97.88 87 HIS A C 1
ATOM 718 O O . HIS A 1 87 ? -9.215 -0.337 -19.499 1.00 97.88 87 HIS A O 1
ATOM 724 N N . VAL A 1 88 ? -7.269 -1.436 -19.474 1.00 97.81 88 VAL A N 1
ATOM 725 C CA . VAL A 1 88 ? -6.428 -0.242 -19.314 1.00 97.81 88 VAL A CA 1
ATOM 726 C C . VAL A 1 88 ? -6.104 0.346 -20.697 1.00 97.81 88 VAL A C 1
ATOM 728 O O . VAL A 1 88 ? -5.498 -0.345 -21.523 1.00 97.81 88 VAL A O 1
ATOM 731 N N . PRO A 1 89 ? -6.451 1.619 -20.981 1.00 96.88 89 PRO A N 1
ATOM 732 C CA . PRO A 1 89 ? -6.141 2.252 -22.262 1.00 96.88 89 PRO A CA 1
ATOM 733 C C . PRO A 1 89 ? -4.634 2.300 -22.544 1.00 96.88 89 PRO A C 1
ATOM 735 O O . PRO A 1 89 ? -3.844 2.696 -21.695 1.00 96.88 89 PRO A O 1
ATOM 738 N N . LEU A 1 90 ? -4.209 1.984 -23.769 1.00 93.31 90 LEU A N 1
ATOM 739 C CA . LEU A 1 90 ? -2.777 1.978 -24.119 1.00 93.31 90 LEU A CA 1
ATOM 740 C C . LEU A 1 90 ? -2.126 3.374 -24.137 1.00 93.31 90 LEU A C 1
ATOM 742 O O . LEU A 1 90 ? -0.905 3.469 -24.206 1.00 93.31 90 LEU A O 1
ATOM 746 N N . MET A 1 91 ? -2.933 4.437 -24.099 1.00 95.38 91 MET A N 1
ATOM 747 C CA . MET A 1 91 ? -2.475 5.829 -24.100 1.00 95.38 91 MET A CA 1
ATOM 748 C C . MET A 1 91 ? -2.051 6.346 -22.720 1.00 95.38 91 MET A C 1
ATOM 750 O O . MET A 1 91 ? -1.419 7.396 -22.649 1.00 95.38 91 MET A O 1
ATOM 754 N N . VAL A 1 92 ? -2.418 5.653 -21.634 1.00 95.38 92 VAL A N 1
ATOM 755 C CA . VAL A 1 92 ? -2.014 6.070 -20.285 1.00 95.38 92 VAL A CA 1
ATOM 756 C C . VAL A 1 92 ? -0.582 5.634 -19.979 1.00 95.38 92 VAL A C 1
ATOM 758 O O . VAL A 1 92 ? -0.007 4.777 -20.657 1.00 95.38 92 VAL A O 1
ATOM 761 N N . GLN A 1 93 ? -0.005 6.229 -18.939 1.00 93.75 93 GLN A N 1
ATOM 762 C CA . GLN A 1 93 ? 1.337 5.926 -18.467 1.00 93.75 93 GLN A CA 1
ATOM 763 C C . GLN A 1 93 ? 1.527 4.441 -18.118 1.00 93.75 93 GLN A C 1
ATOM 765 O O . GLN A 1 93 ? 0.587 3.654 -17.959 1.00 93.75 93 GLN A O 1
ATOM 770 N N . ASN A 1 94 ? 2.790 4.042 -17.997 1.00 94.62 94 ASN A N 1
ATOM 771 C CA . ASN A 1 94 ? 3.114 2.726 -17.476 1.00 94.62 94 ASN A CA 1
ATOM 772 C C . ASN A 1 94 ? 2.699 2.605 -16.012 1.00 94.62 94 ASN A C 1
ATOM 774 O O . ASN A 1 94 ? 2.792 3.558 -15.243 1.00 94.62 94 ASN A O 1
ATOM 778 N N . TYR A 1 95 ? 2.242 1.410 -15.653 1.00 94.62 95 TYR A N 1
ATOM 779 C CA . TYR A 1 95 ? 2.004 1.048 -14.272 1.00 94.62 95 TYR A CA 1
ATOM 780 C C . TYR A 1 95 ? 3.328 1.095 -13.503 1.00 94.62 95 TYR A C 1
ATOM 782 O O . TYR A 1 95 ? 4.347 0.595 -13.988 1.00 94.62 95 TYR A O 1
ATOM 790 N N . ALA A 1 96 ? 3.280 1.665 -12.307 1.00 91.75 96 ALA A N 1
ATOM 791 C CA . ALA A 1 96 ? 4.309 1.585 -11.286 1.00 91.75 96 ALA A CA 1
ATOM 792 C C . ALA A 1 96 ? 3.611 1.273 -9.957 1.00 91.75 96 ALA A C 1
ATOM 794 O O . ALA A 1 96 ? 2.481 1.717 -9.748 1.00 91.75 96 ALA A O 1
ATOM 795 N N . THR A 1 97 ? 4.271 0.521 -9.076 1.00 89.50 97 THR A N 1
ATOM 796 C CA . THR A 1 97 ? 3.713 0.126 -7.773 1.00 89.50 97 THR A CA 1
ATOM 797 C C . THR A 1 97 ? 3.392 1.344 -6.905 1.00 89.50 97 THR A C 1
ATOM 799 O O . THR A 1 97 ? 2.326 1.407 -6.296 1.00 89.50 97 THR A O 1
ATOM 802 N N . CYS A 1 98 ? 4.282 2.343 -6.9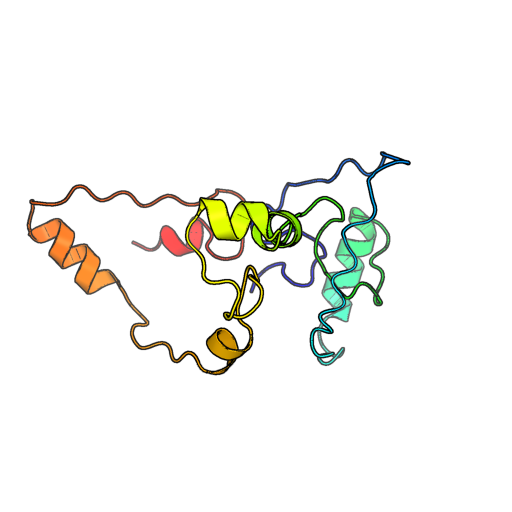10 1.00 89.19 98 CYS A N 1
ATOM 803 C CA . CYS A 1 98 ? 4.140 3.596 -6.172 1.00 89.19 98 CYS A CA 1
ATOM 804 C C . CYS A 1 98 ? 4.366 4.799 -7.100 1.00 89.19 98 CYS A C 1
ATOM 806 O O . CYS A 1 98 ? 5.212 4.753 -7.996 1.00 89.19 98 CYS A O 1
ATOM 808 N N . SER A 1 99 ? 3.639 5.894 -6.863 1.00 91.62 99 SER A N 1
ATOM 809 C CA . SER A 1 99 ? 3.856 7.174 -7.545 1.00 91.62 99 SER A CA 1
ATOM 810 C C . SER A 1 99 ? 4.641 8.118 -6.642 1.00 91.62 99 SER A C 1
ATOM 812 O O . SER A 1 99 ? 4.115 8.598 -5.639 1.00 91.62 99 SER A O 1
ATOM 814 N N . THR A 1 100 ? 5.881 8.422 -7.022 1.00 90.06 100 THR A N 1
ATOM 815 C CA . THR A 1 100 ? 6.735 9.366 -6.283 1.00 90.06 100 THR A CA 1
ATOM 816 C C . THR A 1 100 ? 6.173 10.784 -6.295 1.00 90.06 100 THR A C 1
ATOM 818 O O . THR A 1 100 ? 6.398 11.545 -5.364 1.00 90.06 100 THR A O 1
ATOM 821 N N . ASP A 1 101 ? 5.446 11.148 -7.355 1.00 92.88 101 ASP A N 1
ATOM 822 C CA . ASP A 1 101 ? 4.798 12.455 -7.458 1.00 92.88 101 ASP A CA 1
ATOM 823 C C . ASP A 1 101 ? 3.655 12.583 -6.447 1.00 92.88 101 ASP A C 1
ATOM 825 O O . ASP A 1 101 ? 3.552 13.591 -5.756 1.00 92.88 101 ASP A O 1
ATOM 829 N N . VAL A 1 102 ? 2.850 11.528 -6.287 1.00 94.56 102 VAL A N 1
ATOM 830 C CA . VAL A 1 102 ? 1.778 11.514 -5.282 1.00 94.56 102 VAL A CA 1
ATOM 831 C C . VAL A 1 102 ? 2.370 11.548 -3.876 1.00 94.56 102 VAL A C 1
ATOM 833 O O . VAL A 1 102 ? 1.927 12.351 -3.066 1.00 94.56 102 VAL A O 1
ATOM 836 N N . GLU A 1 103 ? 3.390 10.733 -3.595 1.00 91.62 103 GLU A N 1
ATOM 837 C CA . GLU A 1 103 ? 4.072 10.723 -2.293 1.00 91.62 103 GLU A CA 1
ATOM 838 C C . GLU A 1 103 ? 4.633 12.106 -1.926 1.00 91.62 103 GLU A C 1
ATOM 840 O O . GLU A 1 103 ? 4.416 12.584 -0.816 1.00 91.62 103 GLU A O 1
ATOM 845 N N . ALA A 1 104 ? 5.316 12.772 -2.863 1.00 93.50 104 ALA A N 1
ATOM 846 C CA . ALA A 1 104 ? 5.964 14.058 -2.613 1.00 93.50 104 ALA A CA 1
ATOM 847 C C . ALA A 1 104 ? 4.982 15.216 -2.367 1.00 93.50 104 ALA A C 1
ATOM 849 O O . ALA A 1 104 ? 5.368 16.219 -1.766 1.00 93.50 104 ALA A O 1
ATOM 850 N N . HIS A 1 105 ? 3.738 15.092 -2.837 1.00 96.81 105 HIS A N 1
ATOM 851 C CA . HIS A 1 105 ? 2.727 16.149 -2.755 1.00 96.81 105 HIS A CA 1
ATOM 852 C C . HIS A 1 105 ? 1.551 15.805 -1.831 1.00 96.81 105 HIS A C 1
ATOM 854 O O . HIS A 1 105 ? 0.629 16.611 -1.699 1.00 96.81 105 HIS A O 1
ATOM 860 N N . TYR A 1 106 ? 1.560 14.635 -1.190 1.00 95.69 106 TYR A N 1
ATOM 861 C CA . TYR A 1 106 ? 0.512 14.254 -0.251 1.00 95.69 106 TYR A CA 1
ATOM 862 C C . TYR A 1 106 ? 0.612 15.057 1.053 1.00 95.69 106 TYR A C 1
ATOM 864 O O . TYR A 1 106 ? 1.700 15.264 1.592 1.00 95.69 106 TYR A O 1
ATOM 872 N N . VAL A 1 107 ? -0.538 15.474 1.590 1.00 96.62 107 VAL A N 1
ATOM 873 C CA . VAL A 1 107 ? -0.647 16.169 2.879 1.00 96.62 107 VAL A CA 1
ATOM 874 C C . VAL A 1 107 ? -1.528 15.340 3.807 1.00 96.62 107 VAL A C 1
ATOM 876 O O . VAL A 1 107 ? -2.662 15.016 3.465 1.00 96.62 107 VAL A O 1
ATOM 879 N N . THR A 1 108 ? -1.010 14.989 4.983 1.00 94.25 108 THR A N 1
ATOM 880 C CA . THR A 1 108 ? -1.785 14.289 6.015 1.00 94.25 108 THR A CA 1
ATOM 881 C C . THR A 1 108 ? -2.830 15.229 6.614 1.00 94.25 108 THR A C 1
ATOM 883 O O . THR A 1 108 ? -2.483 16.295 7.117 1.00 94.25 108 THR A O 1
ATOM 886 N N . GLU A 1 109 ? -4.104 14.834 6.564 1.00 95.44 109 GLU A N 1
ATOM 887 C CA . GLU A 1 109 ? -5.226 15.628 7.096 1.00 95.44 109 GLU A CA 1
ATOM 888 C C . GLU A 1 109 ? -5.728 15.137 8.464 1.00 95.44 109 GLU A C 1
ATOM 890 O O . GLU A 1 109 ? -6.332 15.902 9.213 1.00 95.44 109 GLU A O 1
ATOM 895 N N . ILE A 1 110 ? -5.506 13.859 8.786 1.00 94.62 110 ILE A N 1
ATOM 896 C CA . ILE A 1 110 ? -6.011 13.203 9.997 1.00 94.62 110 ILE A CA 1
ATOM 897 C C . ILE A 1 110 ? -4.854 12.465 10.665 1.00 94.62 110 ILE A C 1
ATOM 899 O O . ILE A 1 110 ? -4.369 11.466 10.136 1.00 94.62 110 ILE A O 1
ATOM 903 N N . ASP A 1 111 ? -4.455 12.943 11.841 1.00 92.06 111 ASP A N 1
ATOM 904 C CA . ASP A 1 111 ? -3.387 12.331 12.640 1.00 92.06 111 ASP A CA 1
ATOM 905 C C . ASP A 1 111 ? -3.915 11.299 13.650 1.00 92.06 111 ASP A C 1
ATOM 907 O O . ASP A 1 111 ? -3.178 10.411 14.073 1.00 92.06 111 ASP A O 1
ATOM 911 N N . ASP A 1 112 ? -5.196 11.396 14.026 1.00 91.69 112 ASP A N 1
ATOM 912 C CA . ASP A 1 112 ? -5.858 10.479 14.954 1.00 91.69 112 ASP A CA 1
ATOM 913 C C . ASP A 1 112 ? -7.184 9.974 14.374 1.00 91.69 112 ASP A C 1
ATOM 915 O O . ASP A 1 112 ? -8.132 10.733 14.154 1.00 91.69 112 ASP A O 1
ATOM 919 N N . VAL A 1 113 ? -7.249 8.663 14.139 1.00 92.44 113 VAL A N 1
ATOM 920 C CA . VAL A 1 113 ? -8.440 7.989 13.610 1.00 92.44 113 VAL A CA 1
ATOM 921 C C . VAL A 1 113 ? -9.372 7.457 14.704 1.00 92.44 113 VAL A C 1
ATOM 923 O O . VAL A 1 113 ? -10.465 6.977 14.392 1.00 92.44 113 VAL A O 1
ATOM 926 N N . SER A 1 114 ? -8.989 7.566 15.982 1.00 92.31 114 SER A N 1
ATOM 927 C CA . SER A 1 114 ? -9.757 7.060 17.128 1.00 92.31 114 SER A CA 1
ATOM 928 C C . SER A 1 114 ? -11.216 7.537 17.151 1.00 92.31 114 SER A C 1
ATOM 930 O O . SER A 1 114 ? -12.092 6.698 17.374 1.00 92.31 114 SER A O 1
ATOM 932 N N . PRO A 1 115 ? -11.545 8.816 16.856 1.00 94.56 115 PRO A N 1
ATOM 933 C CA . PRO A 1 115 ? -12.937 9.274 16.860 1.00 94.56 115 PRO A CA 1
ATOM 934 C C . PRO A 1 115 ? -13.828 8.519 15.864 1.00 94.56 115 PRO A C 1
ATOM 936 O O . PRO A 1 115 ? -14.960 8.168 16.192 1.00 94.56 115 PRO A O 1
ATOM 939 N N . PHE A 1 116 ? -13.309 8.210 14.673 1.00 94.38 116 PHE A N 1
ATOM 940 C CA . PHE A 1 116 ? -14.052 7.489 13.634 1.00 94.38 116 PHE A CA 1
ATOM 941 C C . PHE A 1 116 ? -14.252 6.018 13.999 1.00 94.38 116 PHE A C 1
ATOM 943 O O . PHE A 1 116 ? -15.314 5.448 13.753 1.00 94.38 116 PHE A O 1
ATOM 950 N N . VAL A 1 117 ? -13.241 5.403 14.617 1.00 93.56 117 VAL A N 1
ATOM 951 C CA . VAL A 1 117 ? -13.333 4.023 15.109 1.00 93.56 117 VAL A CA 1
ATOM 952 C C . VAL A 1 117 ? -14.361 3.929 16.237 1.00 93.56 117 VAL A C 1
ATOM 954 O O . VAL A 1 117 ? -15.188 3.018 16.233 1.00 93.56 117 VAL A O 1
ATOM 957 N N . LEU A 1 118 ? -14.358 4.881 17.174 1.00 94.25 118 LEU A N 1
ATOM 958 C CA . LEU A 1 118 ? -15.327 4.926 18.269 1.00 94.25 118 LEU A CA 1
ATOM 959 C C . LEU A 1 118 ? -16.757 5.119 17.761 1.00 94.25 118 LEU A C 1
ATOM 961 O O . LEU A 1 118 ? -17.645 4.400 18.214 1.00 94.25 118 LEU A O 1
ATOM 965 N N . ASP A 1 119 ? -16.978 6.012 16.796 1.00 95.88 119 ASP A N 1
ATOM 966 C CA . ASP A 1 119 ? -18.293 6.196 16.166 1.00 95.88 119 ASP A CA 1
ATOM 967 C C . ASP A 1 119 ? -18.769 4.906 15.472 1.00 95.88 119 ASP A C 1
ATOM 969 O O . ASP A 1 119 ? -19.897 4.443 15.670 1.00 95.88 119 ASP A O 1
ATOM 973 N N . ALA A 1 120 ? -17.869 4.232 14.748 1.00 95.56 120 ALA A N 1
ATOM 974 C CA . ALA A 1 120 ? -18.156 2.951 14.111 1.00 95.56 120 ALA A CA 1
ATOM 975 C C . ALA A 1 120 ? -18.548 1.861 15.128 1.00 95.56 120 ALA A C 1
ATOM 977 O O . ALA A 1 120 ? -19.506 1.120 14.884 1.00 95.56 120 ALA A O 1
ATOM 978 N N . ILE A 1 121 ? -17.866 1.790 16.278 1.00 94.38 121 ILE A N 1
ATOM 979 C CA . ILE A 1 121 ? -18.205 0.877 17.383 1.00 94.38 121 ILE A CA 1
ATOM 980 C C . ILE A 1 121 ? -19.567 1.241 17.988 1.00 94.38 121 ILE A C 1
ATOM 982 O O . ILE A 1 121 ? -20.431 0.374 18.133 1.00 94.38 121 ILE A O 1
ATOM 986 N N . GLN A 1 122 ? -19.784 2.519 18.310 1.00 96.12 122 GLN A N 1
ATOM 987 C CA . GLN A 1 122 ? -21.011 3.016 18.943 1.00 96.12 122 GLN A CA 1
ATOM 988 C C . GLN A 1 122 ? -22.244 2.832 18.059 1.00 96.12 122 GLN A C 1
ATOM 990 O O . GLN A 1 122 ? -23.340 2.602 18.573 1.00 96.12 122 GLN A O 1
ATOM 995 N N . SER A 1 123 ? -22.069 2.860 16.736 1.00 96.44 123 SER A N 1
ATOM 996 C CA . SER A 1 123 ? -23.153 2.610 15.787 1.00 96.44 123 SER A CA 1
ATOM 997 C C . SER A 1 123 ? -23.801 1.232 15.962 1.00 96.44 123 SER A C 1
ATOM 999 O O . SER A 1 123 ? -24.955 1.055 15.576 1.00 96.44 123 SER A O 1
ATOM 1001 N N . ASN A 1 124 ? -23.067 0.247 16.503 1.00 93.00 124 ASN A N 1
ATOM 1002 C CA . ASN A 1 124 ? -23.467 -1.159 16.623 1.00 93.00 124 ASN A CA 1
ATOM 1003 C C . ASN A 1 124 ? -23.956 -1.790 15.298 1.00 93.00 124 ASN A C 1
ATOM 1005 O O . ASN A 1 124 ? -24.760 -2.723 15.281 1.00 93.00 124 ASN A O 1
ATOM 1009 N N . ARG A 1 125 ? -23.492 -1.256 14.162 1.00 96.75 125 ARG A N 1
ATOM 1010 C CA . ARG A 1 125 ? -23.873 -1.689 12.806 1.00 96.75 125 ARG A CA 1
ATOM 1011 C C . ARG A 1 125 ? -22.717 -2.292 12.020 1.00 96.75 125 ARG A C 1
ATOM 1013 O O . ARG A 1 125 ? -22.940 -2.843 10.944 1.00 96.75 125 ARG A O 1
ATOM 1020 N N . LEU A 1 126 ? -21.499 -2.179 12.540 1.00 96.38 126 LEU A N 1
ATOM 1021 C CA . LEU A 1 126 ? -20.268 -2.588 11.879 1.00 96.38 126 LEU A CA 1
ATOM 1022 C C . LEU A 1 126 ? -19.553 -3.658 12.705 1.00 96.38 126 LEU A C 1
ATOM 1024 O O . LEU A 1 126 ? -19.580 -3.642 13.933 1.00 96.38 126 LEU A O 1
ATOM 1028 N N . LYS A 1 127 ? -18.896 -4.592 12.014 1.00 94.69 127 LYS A N 1
ATOM 1029 C CA . LYS A 1 127 ? -17.931 -5.522 12.609 1.00 94.69 127 LYS A CA 1
ATOM 1030 C C . LYS A 1 127 ? -16.542 -5.050 12.206 1.00 94.69 127 LYS A C 1
ATOM 1032 O O . LYS A 1 127 ? -16.272 -4.940 11.014 1.00 94.69 127 LYS A O 1
ATOM 1037 N N . ILE A 1 128 ? -15.699 -4.762 13.189 1.00 91.44 128 ILE A N 1
ATOM 1038 C CA . ILE A 1 128 ? -14.384 -4.150 12.981 1.00 91.44 128 ILE A CA 1
ATOM 1039 C C . ILE A 1 128 ? -13.309 -5.152 13.398 1.00 91.44 128 ILE A C 1
ATOM 1041 O O . ILE A 1 128 ? -13.437 -5.805 14.432 1.00 91.44 128 ILE A O 1
ATOM 1045 N N . VAL A 1 129 ? -12.261 -5.273 12.585 1.00 92.81 129 VAL A N 1
ATOM 1046 C CA . VAL A 1 129 ? -11.069 -6.076 12.874 1.00 92.81 129 VAL A CA 1
ATOM 1047 C C . VAL A 1 129 ? -9.844 -5.226 12.571 1.00 92.81 129 VAL A C 1
ATOM 1049 O O . VAL A 1 129 ? -9.734 -4.679 11.477 1.00 92.81 129 VAL A O 1
ATOM 1052 N N . PHE A 1 130 ? -8.917 -5.169 13.524 1.00 91.69 130 PHE A N 1
ATOM 1053 C CA . PHE A 1 130 ? -7.558 -4.689 13.305 1.00 91.69 130 PHE A CA 1
ATOM 1054 C C . PHE A 1 130 ? -6.615 -5.890 13.298 1.00 91.69 130 PHE A C 1
ATOM 1056 O O . PHE A 1 130 ? -6.708 -6.755 14.169 1.00 91.69 130 PHE A O 1
ATOM 1063 N N . PHE A 1 131 ? -5.724 -5.953 12.315 1.00 92.62 131 PHE A N 1
ATOM 1064 C CA . PHE A 1 131 ? -4.697 -6.983 12.222 1.00 92.62 131 PHE A CA 1
ATOM 1065 C C . PHE A 1 131 ? -3.358 -6.326 11.895 1.00 92.62 131 PHE A C 1
ATOM 1067 O O . PHE A 1 131 ? -3.294 -5.397 11.092 1.00 92.62 131 PHE A O 1
ATOM 1074 N N . ASN A 1 132 ? -2.290 -6.820 12.513 1.00 92.38 132 ASN A N 1
ATOM 1075 C CA . ASN A 1 132 ? -0.919 -6.393 12.257 1.00 92.38 132 ASN A CA 1
ATOM 1076 C C . ASN A 1 132 ? -0.061 -7.635 12.034 1.00 92.38 132 ASN A C 1
ATOM 1078 O O . ASN A 1 132 ? -0.305 -8.673 12.652 1.00 92.38 132 ASN A O 1
ATOM 1082 N N . GLY A 1 133 ? 0.961 -7.517 11.187 1.00 90.50 133 GLY A N 1
ATOM 1083 C CA . GLY A 1 133 ? 2.052 -8.485 11.182 1.00 90.50 133 GLY A CA 1
ATOM 1084 C C . GLY A 1 133 ? 2.842 -8.352 12.483 1.00 90.50 133 GLY A C 1
ATOM 1085 O O . GLY A 1 133 ? 3.220 -7.247 12.868 1.00 90.50 133 GLY A O 1
ATOM 1086 N N . ASP A 1 134 ? 3.103 -9.462 13.166 1.00 89.81 134 ASP A N 1
ATOM 1087 C CA . ASP A 1 134 ? 3.884 -9.498 14.412 1.00 89.81 134 ASP A CA 1
ATOM 1088 C C . ASP A 1 134 ? 5.363 -9.122 14.208 1.00 89.81 134 ASP A C 1
ATOM 1090 O O . ASP A 1 134 ? 6.069 -8.784 15.159 1.00 89.81 134 ASP A O 1
ATOM 1094 N N . VAL A 1 135 ? 5.807 -9.132 12.951 1.00 88.69 135 VAL A N 1
ATOM 1095 C CA . VAL A 1 135 ? 7.175 -8.841 12.506 1.00 88.69 135 VAL A CA 1
ATOM 1096 C C . VAL A 1 135 ? 7.267 -7.657 11.541 1.00 88.69 135 VAL A C 1
ATOM 1098 O O . VAL A 1 135 ? 8.351 -7.388 11.016 1.00 88.69 135 VAL A O 1
ATOM 1101 N N . ASP A 1 136 ? 6.156 -6.950 11.315 1.00 88.50 136 ASP A N 1
ATOM 1102 C CA . ASP A 1 136 ? 6.160 -5.649 10.644 1.00 88.50 136 ASP A CA 1
ATOM 1103 C C . ASP A 1 136 ? 6.739 -4.606 11.603 1.00 88.50 136 ASP A C 1
ATOM 1105 O O . ASP A 1 136 ? 6.365 -4.529 12.774 1.00 88.50 136 ASP A O 1
ATOM 1109 N N . SER A 1 137 ? 7.670 -3.796 11.110 1.00 86.94 137 SER A N 1
ATOM 1110 C CA . SER A 1 137 ? 8.303 -2.725 11.875 1.00 86.94 137 SER A CA 1
ATOM 1111 C C . SER A 1 137 ? 7.926 -1.319 11.423 1.00 86.94 137 SER A C 1
ATOM 1113 O O . SER A 1 137 ? 8.286 -0.355 12.106 1.00 86.94 137 SER A O 1
ATOM 1115 N N . VAL A 1 138 ? 7.178 -1.187 10.325 1.00 88.19 138 VAL A N 1
ATOM 1116 C CA . VAL A 1 138 ? 6.607 0.085 9.875 1.00 88.19 138 VAL A CA 1
ATOM 1117 C C . VAL A 1 138 ? 5.357 0.394 10.698 1.00 88.19 138 VAL A C 1
ATOM 1119 O O . VAL A 1 138 ? 5.335 1.399 11.414 1.00 88.19 138 VAL A O 1
ATOM 1122 N N . CYS A 1 139 ? 4.372 -0.511 10.687 1.00 88.56 139 CYS A N 1
ATOM 1123 C CA . CYS A 1 139 ? 3.098 -0.388 11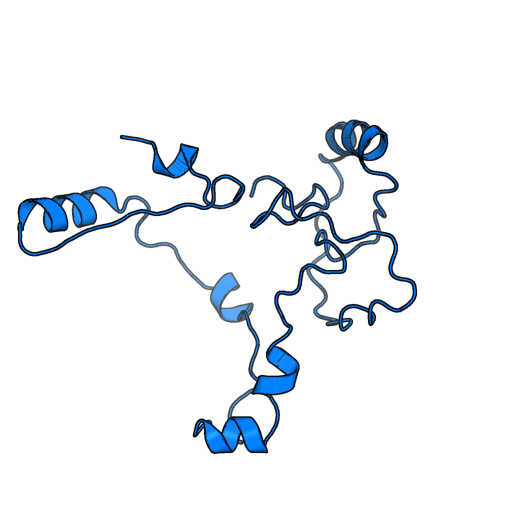.403 1.00 88.56 139 CYS A CA 1
ATOM 1124 C C . CYS A 1 139 ? 2.901 -1.556 12.383 1.00 88.56 139 CYS A C 1
ATOM 1126 O O . CYS A 1 139 ? 1.979 -2.367 12.275 1.00 88.56 139 CYS A O 1
ATOM 1128 N N . ASN A 1 140 ? 3.808 -1.627 13.358 1.00 88.25 140 ASN A N 1
ATOM 1129 C CA . ASN A 1 140 ? 3.927 -2.770 14.257 1.00 88.25 140 ASN A CA 1
ATOM 1130 C C . ASN A 1 140 ? 2.748 -2.937 15.239 1.00 88.25 140 ASN A C 1
ATOM 1132 O O . ASN A 1 140 ? 2.000 -2.004 15.540 1.00 88.25 140 ASN A O 1
ATOM 1136 N N . VAL A 1 141 ? 2.644 -4.145 15.800 1.00 88.62 141 VAL A N 1
ATOM 1137 C CA . VAL A 1 141 ? 1.619 -4.527 16.788 1.00 88.62 141 VAL A CA 1
ATOM 1138 C C . VAL A 1 141 ? 1.601 -3.636 18.036 1.00 88.62 141 VAL A C 1
ATOM 1140 O O . VAL A 1 141 ? 0.532 -3.384 18.576 1.00 88.62 141 VAL A O 1
ATOM 1143 N N . VAL A 1 142 ? 2.753 -3.118 18.478 1.00 87.31 142 VAL A N 1
ATOM 1144 C CA . VAL A 1 142 ? 2.852 -2.265 19.675 1.00 87.31 142 VAL A CA 1
ATOM 1145 C C . VAL A 1 142 ? 2.296 -0.865 19.408 1.00 87.31 142 VAL A C 1
ATOM 1147 O O . VAL A 1 142 ? 1.658 -0.283 20.280 1.00 87.31 142 VAL A O 1
ATOM 1150 N N . HIS A 1 143 ? 2.497 -0.322 18.203 1.00 85.62 143 HIS A N 1
ATOM 1151 C CA . HIS A 1 143 ? 1.876 0.938 17.790 1.00 85.62 143 HIS A CA 1
ATOM 1152 C C . HIS A 1 143 ? 0.351 0.818 17.805 1.00 85.62 143 HIS A C 1
ATOM 1154 O O . HIS A 1 143 ? -0.325 1.717 18.289 1.00 85.62 143 HIS A O 1
ATOM 1160 N N . ASN A 1 144 ? -0.183 -0.308 17.325 1.00 84.75 144 ASN A N 1
ATOM 1161 C CA . ASN A 1 144 ? -1.626 -0.529 17.269 1.00 84.75 144 ASN A CA 1
ATOM 1162 C C . ASN A 1 144 ? -2.235 -1.058 18.584 1.00 84.75 144 ASN A C 1
ATOM 1164 O O . ASN A 1 144 ? -3.452 -1.113 18.719 1.00 84.75 144 ASN A O 1
ATOM 1168 N N . SER A 1 145 ? -1.418 -1.445 19.570 1.00 79.06 145 SER A N 1
ATOM 1169 C CA . SER A 1 145 ? -1.893 -1.896 20.886 1.00 79.06 145 SER A CA 1
ATOM 1170 C C . SER A 1 145 ? -2.092 -0.755 21.885 1.00 79.06 145 SER A C 1
ATOM 1172 O O . SER A 1 145 ? -2.279 -1.017 23.071 1.00 79.06 145 SER A O 1
ATOM 1174 N N . GLN A 1 146 ? -1.975 0.499 21.445 1.00 61.53 146 GLN A N 1
ATOM 1175 C CA . GLN A 1 146 ? -2.200 1.667 22.288 1.00 61.53 146 GLN A CA 1
ATOM 1176 C C . GLN A 1 146 ? -3.708 1.856 22.471 1.00 61.53 146 GLN A C 1
ATOM 1178 O O . GLN A 1 146 ? -4.372 2.490 21.655 1.00 61.53 146 GLN A O 1
ATOM 1183 N N . VAL A 1 147 ? -4.233 1.241 23.531 1.00 49.72 147 VAL A N 1
ATOM 1184 C CA . VAL A 1 147 ? -5.576 1.476 24.075 1.00 49.72 147 VAL A CA 1
ATOM 1185 C C . VAL A 1 147 ? -5.434 2.115 25.446 1.00 49.72 147 VAL A C 1
ATOM 1187 O O . VAL A 1 147 ? -4.554 1.649 26.208 1.00 49.72 147 VAL A O 1
#

Secondary structure (DSSP, 8-state):
-TTTTTTS-SS-TT----TT-TT----------------SS-HHHHHHHHHHH----TT-S--S-TT--SSHHHHHHTSHHHHHHTT--TTSPPP-SS-HHHHHH-----S--HHHHHHHHHTT---------TT-SSS-HHHHT--

Sequence (147 aa):
MANYYTGLDPYFLYFSCYLDQPDGTNPLSNTNKIPKYSKNSIDFQIKHLKRRFGKFDNNQTNPLPACSHYDDMVTWLNRRDVKSAIHVPLMVQNYATCSTDVEAHYVTEIDDVSPFVLDAIQSNRLKIVFFNGDVDSVCNVVHNSQV